Protein AF-A0A968FYS3-F1 (afdb_monomer)

Solvent-accessible surface area (backbone atoms only — not comparable to full-atom values): 5600 Å² total; per-residue (Å²): 140,88,86,85,78,64,60,68,58,56,47,40,75,74,39,50,59,55,74,36,91,83,33,65,91,48,66,98,48,88,87,79,67,62,59,53,58,59,58,57,47,51,54,52,52,50,51,51,51,52,62,48,59,76,69,57,60,92,92,64,87,85,86,88,82,75,97,71,88,88,79,90,84,78,81,85,83,85,93,123

Structure (mmCIF, N/CA/C/O backbone):
data_AF-A0A968FYS3-F1
#
_entry.id   AF-A0A968FYS3-F1
#
loop_
_atom_site.group_PDB
_atom_site.id
_atom_site.type_symbol
_atom_site.label_atom_id
_atom_site.label_alt_id
_atom_site.label_comp_id
_atom_site.label_asym_id
_atom_site.label_entity_id
_atom_site.label_seq_id
_atom_site.pdbx_PDB_ins_code
_atom_site.Cartn_x
_atom_site.Cartn_y
_atom_site.Cartn_z
_atom_site.occupancy
_atom_site.B_iso_or_equiv
_atom_site.auth_seq_id
_atom_site.auth_comp_id
_atom_site.auth_asym_id
_atom_site.auth_atom_id
_atom_site.pdbx_PD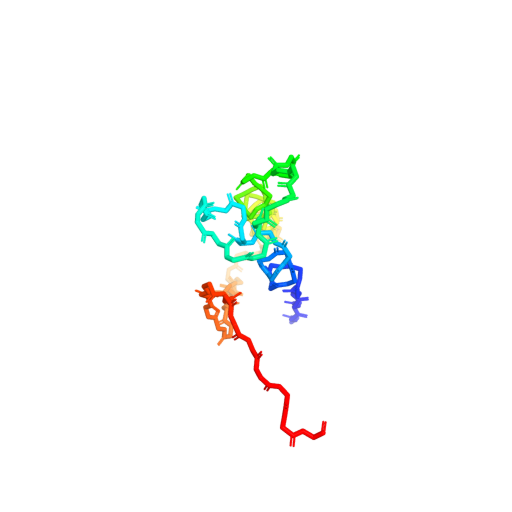B_model_num
ATOM 1 N N . CYS A 1 1 ? -9.069 -7.868 17.839 1.00 81.12 1 CYS A N 1
ATOM 2 C CA . CYS A 1 1 ? -9.116 -8.532 16.519 1.00 81.12 1 CYS A CA 1
ATOM 3 C C . CYS A 1 1 ? -8.116 -7.821 15.619 1.00 81.12 1 CYS A C 1
ATOM 5 O O . CYS A 1 1 ? -8.079 -6.599 15.670 1.00 81.12 1 CYS A O 1
ATOM 7 N N . VAL A 1 2 ? -7.301 -8.558 14.867 1.00 93.06 2 VAL A N 1
ATOM 8 C CA . VAL A 1 2 ? -6.345 -8.006 13.896 1.00 93.06 2 VAL A CA 1
ATOM 9 C C . VAL A 1 2 ? -6.559 -8.742 12.581 1.00 93.06 2 VAL A C 1
ATOM 11 O O . VAL A 1 2 ? -6.743 -9.957 12.581 1.00 93.06 2 VAL A O 1
ATOM 14 N N . CYS A 1 3 ? -6.551 -8.004 11.477 1.00 95.50 3 CYS A N 1
ATOM 15 C CA . CYS A 1 3 ? -6.599 -8.548 10.128 1.00 95.50 3 CYS A CA 1
ATOM 16 C C . CYS A 1 3 ? -5.485 -7.886 9.318 1.00 95.50 3 CYS A C 1
ATOM 18 O O . CYS A 1 3 ? -5.304 -6.672 9.410 1.00 95.50 3 CYS A O 1
ATOM 20 N N . VAL A 1 4 ? -4.731 -8.686 8.569 1.00 96.25 4 VAL A N 1
ATOM 21 C CA . VAL A 1 4 ? -3.602 -8.228 7.756 1.00 96.25 4 VAL A CA 1
ATOM 22 C C . VAL A 1 4 ? -3.898 -8.567 6.303 1.00 96.25 4 VAL A C 1
ATOM 24 O O . VAL A 1 4 ? -4.322 -9.682 6.001 1.00 96.25 4 VAL A O 1
ATOM 27 N N . PHE A 1 5 ? -3.667 -7.603 5.416 1.00 96.44 5 PHE A N 1
ATOM 28 C CA . PHE A 1 5 ? -3.826 -7.762 3.975 1.00 96.44 5 PHE A CA 1
ATOM 29 C C . PHE A 1 5 ? -2.468 -7.566 3.305 1.00 96.44 5 PHE A C 1
ATOM 31 O O . PHE A 1 5 ? -1.932 -6.464 3.312 1.00 96.44 5 PHE A O 1
ATOM 38 N N . ASP A 1 6 ? -1.934 -8.622 2.698 1.00 96.25 6 ASP A N 1
ATOM 39 C CA . ASP A 1 6 ? -0.664 -8.609 1.952 1.00 96.25 6 ASP A CA 1
ATOM 40 C C . ASP A 1 6 ? -0.847 -8.246 0.465 1.00 96.25 6 ASP A C 1
ATOM 42 O O . ASP A 1 6 ? 0.108 -8.048 -0.284 1.00 96.25 6 ASP A O 1
ATOM 46 N N . THR A 1 7 ? -2.098 -8.162 0.009 1.00 96.38 7 THR A N 1
ATOM 47 C CA . THR A 1 7 ? -2.433 -7.902 -1.395 1.00 96.38 7 THR A CA 1
ATOM 48 C C . THR A 1 7 ? -1.902 -6.550 -1.903 1.00 96.38 7 THR A C 1
ATOM 50 O O . THR A 1 7 ? -1.387 -6.538 -3.025 1.00 96.38 7 THR A O 1
ATOM 53 N N . PRO A 1 8 ? -1.954 -5.435 -1.134 1.00 95.88 8 PRO A N 1
ATOM 54 C CA . PRO A 1 8 ? -1.320 -4.170 -1.524 1.00 95.88 8 PRO A CA 1
ATOM 55 C C . PRO A 1 8 ? 0.159 -4.298 -1.883 1.00 95.88 8 PRO A C 1
ATOM 57 O O . PRO A 1 8 ? 0.587 -3.755 -2.899 1.00 95.88 8 PRO A O 1
ATOM 60 N N . ASP A 1 9 ? 0.926 -5.066 -1.115 1.00 96.56 9 ASP A N 1
ATOM 61 C CA . ASP A 1 9 ? 2.349 -5.281 -1.374 1.00 96.56 9 ASP A CA 1
ATOM 62 C C . ASP A 1 9 ? 2.579 -6.030 -2.700 1.00 96.56 9 ASP A C 1
ATOM 64 O O . ASP A 1 9 ? 3.233 -5.535 -3.624 1.00 96.56 9 ASP A O 1
ATOM 68 N N . ARG A 1 10 ? 1.928 -7.187 -2.862 1.00 95.56 10 ARG A N 1
ATOM 69 C CA . ARG A 1 10 ? 2.093 -8.039 -4.052 1.00 95.56 10 ARG A CA 1
ATOM 70 C C . ARG A 1 10 ? 1.664 -7.350 -5.341 1.00 95.56 10 ARG A C 1
ATOM 72 O O . ARG A 1 10 ? 2.321 -7.493 -6.375 1.00 95.56 10 ARG A O 1
ATOM 79 N N . VAL A 1 11 ? 0.553 -6.614 -5.308 1.00 95.44 11 VAL A N 1
ATOM 80 C CA . VAL A 1 11 ? 0.073 -5.886 -6.488 1.00 95.44 11 VAL A CA 1
ATOM 81 C C . VAL A 1 11 ? 1.044 -4.770 -6.853 1.00 95.44 11 VAL A C 1
ATOM 83 O O . VAL A 1 11 ? 1.365 -4.621 -8.030 1.00 95.44 11 VAL A O 1
ATOM 86 N N . GLN A 1 12 ? 1.592 -4.041 -5.883 1.00 94.94 12 GLN A N 1
ATOM 87 C CA . GLN A 1 12 ? 2.609 -3.039 -6.186 1.00 94.94 12 GLN A CA 1
ATOM 88 C C . GLN A 1 12 ? 3.865 -3.682 -6.795 1.00 94.94 12 GLN A C 1
ATOM 90 O O . GLN A 1 12 ? 4.314 -3.227 -7.846 1.00 94.94 12 GLN A O 1
ATOM 95 N N . HIS A 1 13 ? 4.352 -4.816 -6.278 1.00 94.25 13 HIS A N 1
ATOM 96 C CA . HIS A 1 13 ? 5.476 -5.542 -6.892 1.00 94.25 13 HIS A CA 1
ATOM 97 C C . HIS A 1 13 ? 5.227 -5.937 -8.355 1.00 94.25 13 HIS A C 1
ATOM 99 O O . HIS A 1 13 ? 6.136 -5.872 -9.185 1.00 94.25 13 HIS A O 1
ATOM 105 N N . MET A 1 14 ? 4.004 -6.350 -8.693 1.00 91.88 14 MET A N 1
ATOM 106 C CA . MET A 1 14 ? 3.670 -6.824 -10.041 1.00 91.88 14 MET A CA 1
ATOM 107 C C . MET A 1 14 ? 3.338 -5.700 -11.030 1.00 91.88 14 MET A C 1
ATOM 109 O O . MET A 1 14 ? 3.535 -5.876 -12.238 1.00 91.88 14 MET A O 1
ATOM 113 N N . PHE A 1 15 ? 2.814 -4.570 -10.545 1.00 92.81 15 PHE A N 1
ATOM 114 C CA . PHE A 1 15 ? 2.221 -3.535 -11.394 1.00 92.81 15 PHE A CA 1
ATOM 115 C C . PHE A 1 15 ? 2.908 -2.167 -11.324 1.00 92.81 15 PHE A C 1
ATOM 117 O O . PHE A 1 15 ? 2.683 -1.366 -12.229 1.00 92.81 15 PHE A O 1
ATOM 124 N N . TRP A 1 16 ? 3.801 -1.903 -10.359 1.00 93.38 16 TRP A N 1
ATOM 125 C CA . TRP A 1 16 ? 4.490 -0.603 -10.253 1.00 93.38 16 TRP A CA 1
ATOM 126 C C . TRP A 1 16 ? 5.239 -0.229 -11.531 1.00 93.38 16 TRP A C 1
ATOM 128 O O . TRP A 1 16 ? 5.224 0.923 -11.956 1.00 93.38 16 TRP A O 1
ATOM 138 N N . ARG A 1 17 ? 5.821 -1.222 -12.215 1.00 91.62 17 ARG A N 1
ATOM 139 C CA . ARG A 1 17 ? 6.515 -1.019 -13.492 1.00 91.62 17 ARG A CA 1
ATOM 140 C C . ARG A 1 17 ? 5.664 -0.342 -14.568 1.00 91.62 17 ARG A C 1
ATOM 142 O O . ARG A 1 17 ? 6.230 0.260 -15.467 1.00 91.62 17 ARG A O 1
ATOM 149 N N . TYR A 1 18 ? 4.334 -0.440 -14.513 1.00 90.88 18 TYR A N 1
ATOM 150 C CA . TYR A 1 18 ? 3.446 0.189 -15.500 1.00 90.88 18 TYR A CA 1
ATOM 151 C C . TYR A 1 18 ? 3.174 1.669 -15.212 1.00 90.88 18 TYR A C 1
ATOM 153 O O . TYR A 1 18 ? 2.667 2.365 -16.085 1.00 90.88 18 TYR A O 1
ATOM 161 N N . LEU A 1 19 ? 3.545 2.162 -14.025 1.00 90.38 19 LEU A N 1
ATOM 162 C CA . LEU A 1 19 ? 3.553 3.592 -13.703 1.00 90.38 19 LEU A CA 1
ATOM 163 C C . LEU A 1 19 ? 4.794 4.303 -14.267 1.00 90.38 19 LEU A C 1
ATOM 165 O O . LEU A 1 19 ? 4.837 5.527 -14.337 1.00 90.38 19 LEU A O 1
ATOM 169 N N . GLU A 1 20 ? 5.809 3.540 -14.676 1.00 89.75 20 GLU A N 1
ATOM 170 C CA . GLU A 1 20 ? 7.100 4.050 -15.124 1.00 89.75 20 GLU A CA 1
ATOM 171 C C . GLU A 1 20 ? 7.350 3.649 -16.581 1.00 89.75 20 GLU A C 1
ATOM 173 O O . GLU A 1 20 ? 7.779 2.532 -16.878 1.00 89.75 20 GLU A O 1
ATOM 178 N N . ALA A 1 21 ? 7.128 4.585 -17.508 1.00 84.88 21 ALA A N 1
ATOM 179 C CA . ALA A 1 21 ? 7.284 4.336 -18.945 1.00 84.88 21 ALA A CA 1
ATOM 180 C C . ALA A 1 21 ? 8.664 3.748 -19.307 1.00 84.88 21 ALA A C 1
ATOM 182 O O . ALA A 1 21 ? 8.757 2.842 -20.132 1.00 84.88 21 ALA A O 1
ATOM 183 N N . ASN A 1 22 ? 9.719 4.206 -18.625 1.00 88.25 22 ASN A N 1
ATOM 184 C CA . ASN A 1 22 ? 11.105 3.799 -18.870 1.00 88.25 22 ASN A CA 1
ATOM 185 C C . ASN A 1 22 ? 11.578 2.633 -17.979 1.00 88.25 22 ASN A C 1
ATOM 187 O O . ASN A 1 22 ? 12.782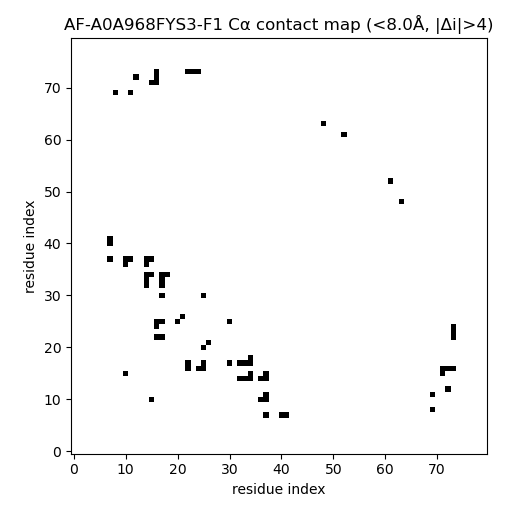 2.389 -17.881 1.00 88.25 22 ASN A O 1
ATOM 191 N N . HIS A 1 23 ? 10.673 1.919 -17.298 1.00 91.25 23 HIS A N 1
ATOM 192 C CA . HIS A 1 23 ? 11.061 0.811 -16.425 1.00 91.25 23 HIS A CA 1
ATOM 193 C C . HIS A 1 23 ? 11.767 -0.301 -17.231 1.00 91.25 23 HIS A C 1
ATOM 195 O O . HIS A 1 23 ? 11.187 -0.803 -18.199 1.00 91.25 23 HIS A O 1
ATOM 201 N N . PRO A 1 24 ? 12.966 -0.779 -16.829 1.00 91.50 24 PRO A N 1
ATOM 202 C CA . PRO A 1 24 ? 13.743 -1.752 -17.609 1.00 91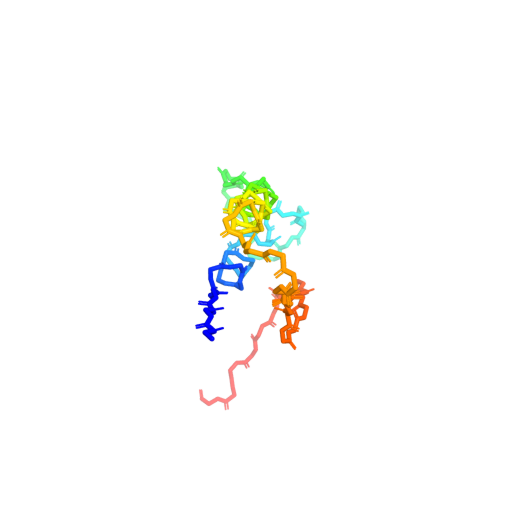.50 24 PRO A CA 1
ATOM 203 C C . PRO A 1 24 ? 12.967 -3.025 -17.982 1.00 91.50 24 PRO A C 1
ATOM 205 O O . PRO A 1 24 ? 13.077 -3.521 -19.099 1.00 91.50 24 PRO A O 1
ATOM 208 N N . ALA A 1 25 ? 12.121 -3.520 -17.072 1.00 88.81 25 ALA A N 1
ATOM 209 C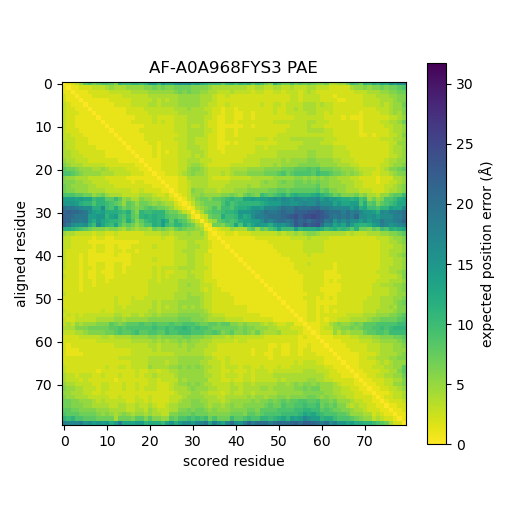 CA . ALA A 1 25 ? 11.276 -4.697 -17.302 1.00 88.81 25 ALA A CA 1
ATOM 210 C C . ALA A 1 25 ? 10.207 -4.539 -18.409 1.00 88.81 25 ALA A C 1
ATOM 212 O O . ALA A 1 25 ? 9.639 -5.548 -18.832 1.00 88.81 25 ALA A O 1
ATOM 213 N N . ASN A 1 26 ? 9.923 -3.314 -18.868 1.00 88.00 26 ASN A N 1
ATOM 214 C CA . ASN A 1 26 ? 8.995 -3.045 -19.972 1.00 88.00 26 ASN A CA 1
ATOM 215 C C . ASN A 1 26 ? 9.695 -3.033 -21.343 1.00 88.00 26 ASN A C 1
ATOM 217 O O . ASN A 1 26 ? 9.019 -3.074 -22.370 1.00 88.00 26 ASN A O 1
ATOM 221 N N . SER A 1 27 ? 11.032 -2.993 -21.380 1.00 87.00 27 SER A N 1
ATOM 222 C CA . SER A 1 27 ? 11.791 -2.923 -22.631 1.00 87.00 27 SER A CA 1
ATOM 223 C C . SER A 1 27 ? 11.482 -4.117 -23.542 1.00 87.00 27 SER A C 1
ATOM 225 O O . SER A 1 27 ? 11.551 -5.273 -23.118 1.00 87.00 27 SER A O 1
ATOM 227 N N . GLY A 1 28 ? 11.106 -3.832 -24.792 1.00 81.12 28 GLY A N 1
ATOM 228 C CA . GLY A 1 28 ? 10.804 -4.847 -25.806 1.00 81.12 28 GLY A CA 1
ATOM 229 C C . GLY A 1 28 ? 9.522 -5.655 -25.568 1.00 81.12 28 GLY A C 1
ATOM 230 O O . GLY A 1 28 ? 9.330 -6.679 -26.222 1.00 81.12 28 GLY A O 1
ATOM 231 N N . ARG A 1 29 ? 8.643 -5.240 -24.643 1.00 76.94 29 ARG A N 1
ATOM 232 C CA . ARG A 1 29 ? 7.373 -5.927 -24.352 1.00 76.94 29 ARG A CA 1
ATOM 233 C C . ARG A 1 29 ? 6.182 -4.990 -24.569 1.00 76.94 29 ARG A C 1
ATOM 235 O O . ARG A 1 29 ? 6.271 -3.816 -24.214 1.00 76.94 29 ARG A O 1
ATOM 242 N N . PRO A 1 30 ? 5.044 -5.482 -25.097 1.00 67.06 30 PRO A N 1
ATOM 243 C CA . PRO A 1 30 ? 3.829 -4.681 -25.169 1.00 67.06 30 PRO A CA 1
ATOM 244 C C . PRO A 1 30 ? 3.380 -4.299 -23.752 1.00 67.06 30 PRO A C 1
ATOM 246 O O . PRO A 1 30 ? 3.047 -5.152 -22.925 1.00 67.06 30 PRO A O 1
ATOM 249 N N . CYS A 1 31 ? 3.395 -3.000 -23.464 1.00 63.97 31 CYS A N 1
ATOM 250 C CA . CYS A 1 31 ? 2.961 -2.433 -22.192 1.00 63.97 31 CYS A CA 1
ATOM 251 C C . CYS A 1 31 ? 1.424 -2.352 -22.177 1.00 63.97 31 CYS A C 1
ATOM 253 O O . CYS A 1 31 ? 0.847 -1.295 -22.391 1.00 63.97 31 CYS A O 1
ATOM 255 N N . GLN A 1 32 ? 0.750 -3.498 -22.035 1.00 62.72 32 GLN A N 1
ATOM 256 C CA . GLN A 1 32 ? -0.719 -3.590 -22.109 1.00 62.72 32 GLN A CA 1
ATOM 257 C C . GLN A 1 32 ? -1.405 -3.917 -20.773 1.00 62.72 32 GLN A C 1
ATOM 259 O O . GLN A 1 32 ? -2.596 -4.219 -20.752 1.00 62.72 32 GLN A O 1
ATOM 264 N N . ARG A 1 33 ? -0.699 -3.866 -19.637 1.00 67.69 33 ARG A N 1
ATOM 265 C CA . ARG A 1 33 ? -1.351 -4.010 -18.322 1.00 67.69 33 ARG A CA 1
ATOM 266 C C . ARG A 1 33 ? -1.644 -2.651 -17.699 1.00 67.69 33 ARG A C 1
ATOM 268 O O . ARG A 1 33 ? -0.944 -1.679 -17.961 1.00 67.69 33 ARG A O 1
ATOM 275 N N . SER A 1 34 ? -2.695 -2.613 -16.882 1.00 75.56 34 SER A N 1
ATOM 276 C CA . SER A 1 34 ? -3.252 -1.357 -16.393 1.00 75.56 34 SER A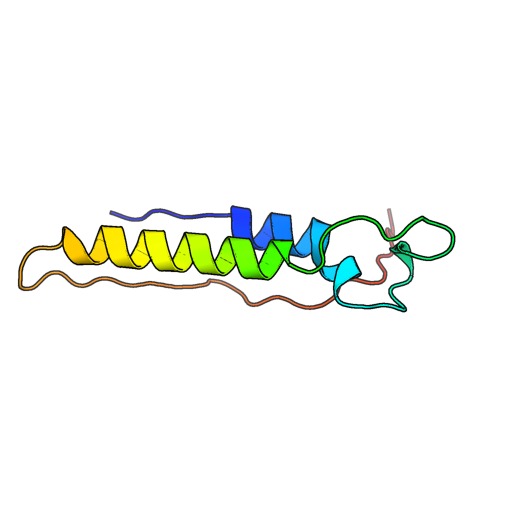 CA 1
ATOM 277 C C . SER A 1 34 ? -2.335 -0.641 -15.401 1.00 75.56 34 SER A C 1
ATOM 279 O O . SER A 1 34 ? -2.012 -1.186 -14.343 1.00 75.56 34 SER A O 1
ATOM 281 N N . ALA A 1 35 ? -2.011 0.616 -15.709 1.00 78.88 35 ALA A N 1
ATOM 282 C CA . ALA A 1 35 ? -1.435 1.573 -14.766 1.00 78.88 35 ALA A CA 1
ATOM 283 C C . ALA A 1 35 ? -2.382 1.873 -13.583 1.00 78.88 35 ALA A C 1
ATOM 285 O O . ALA A 1 35 ? -1.940 2.356 -12.548 1.00 78.88 35 ALA A O 1
ATOM 286 N N . THR A 1 36 ? -3.674 1.540 -13.690 1.00 92.19 36 THR A N 1
ATOM 287 C CA . THR A 1 36 ? -4.668 1.790 -12.631 1.00 92.19 36 THR A CA 1
ATOM 288 C C . THR A 1 36 ? -4.71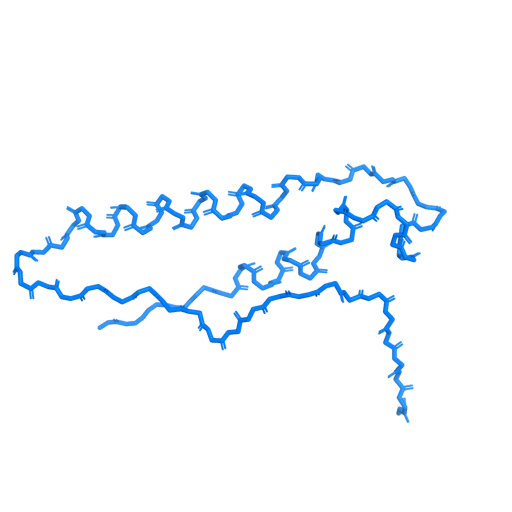7 0.702 -11.563 1.00 92.19 36 THR A C 1
ATOM 290 O O . THR A 1 36 ? -5.384 0.890 -10.553 1.00 92.19 36 THR A O 1
ATOM 293 N N . ALA A 1 37 ? -4.028 -0.433 -11.739 1.00 93.94 37 ALA A N 1
ATOM 294 C CA . ALA A 1 37 ? -4.195 -1.596 -10.859 1.00 93.94 37 ALA A CA 1
ATOM 295 C C . ALA A 1 37 ? -3.909 -1.286 -9.375 1.00 93.94 37 ALA A C 1
ATOM 297 O O . ALA A 1 37 ? -4.614 -1.770 -8.491 1.00 93.94 37 ALA A O 1
ATOM 298 N N . ILE A 1 38 ? -2.890 -0.463 -9.106 1.00 94.88 38 ILE A N 1
ATOM 299 C CA . ILE A 1 38 ? -2.536 -0.036 -7.746 1.00 94.88 38 ILE A CA 1
ATOM 300 C C . ILE A 1 38 ? -3.608 0.912 -7.196 1.00 94.88 38 ILE A C 1
ATOM 302 O O . ILE A 1 38 ? -4.095 0.712 -6.087 1.00 94.88 38 ILE A O 1
ATOM 306 N N . GLU A 1 39 ? -4.028 1.903 -7.983 1.00 95.50 39 GLU A N 1
ATOM 307 C CA . GLU A 1 39 ? -5.062 2.862 -7.585 1.00 95.50 39 GLU A CA 1
ATOM 308 C C . GLU A 1 39 ? -6.401 2.171 -7.281 1.00 95.50 39 GLU A C 1
ATOM 310 O O . GLU A 1 39 ? -7.011 2.407 -6.238 1.00 95.50 39 GLU A O 1
ATOM 315 N N . GLU A 1 40 ? -6.846 1.270 -8.157 1.00 96.69 40 GLU A N 1
ATOM 316 C CA . GLU A 1 40 ? -8.074 0.495 -7.970 1.00 96.69 40 GLU A CA 1
ATOM 317 C C . GLU A 1 40 ? -8.022 -0.372 -6.713 1.00 96.69 40 GLU A C 1
ATOM 319 O O . GLU A 1 40 ? -9.032 -0.514 -6.019 1.00 96.69 40 GLU A O 1
ATOM 324 N N . LEU A 1 41 ? -6.855 -0.934 -6.390 1.00 96.81 41 LEU A N 1
ATOM 325 C CA . LEU A 1 41 ? -6.675 -1.683 -5.156 1.00 96.81 41 LEU A CA 1
ATOM 326 C C . LEU A 1 41 ? -6.810 -0.781 -3.929 1.00 96.81 41 LEU A C 1
ATOM 328 O O . LEU A 1 41 ? -7.550 -1.134 -3.013 1.00 96.81 41 LEU A O 1
ATOM 332 N N . TYR A 1 42 ? -6.167 0.388 -3.917 1.00 97.00 42 TYR A N 1
ATOM 333 C CA . TYR A 1 42 ? -6.304 1.333 -2.806 1.00 97.00 42 TYR A CA 1
ATOM 334 C C . TYR A 1 42 ? -7.753 1.798 -2.620 1.00 97.00 42 TYR A C 1
ATOM 336 O O . TYR A 1 42 ? -8.223 1.841 -1.486 1.00 97.00 42 TYR A O 1
ATOM 344 N N . ARG A 1 43 ? -8.507 2.026 -3.705 1.00 98.31 43 ARG A N 1
ATOM 345 C CA . ARG A 1 43 ? -9.952 2.321 -3.623 1.00 98.31 43 ARG A CA 1
ATOM 346 C C . ARG A 1 43 ? -10.749 1.187 -2.963 1.00 98.31 43 ARG A C 1
ATOM 348 O O . ARG A 1 43 ? -11.644 1.447 -2.167 1.00 98.31 43 ARG A O 1
ATOM 355 N N . ARG A 1 44 ? -10.424 -0.080 -3.254 1.00 98.00 44 ARG A N 1
ATOM 356 C CA . ARG A 1 44 ? -11.068 -1.242 -2.605 1.00 98.00 44 ARG A CA 1
ATOM 357 C C . ARG A 1 44 ? -10.689 -1.373 -1.128 1.00 98.00 44 ARG A C 1
ATOM 359 O O . ARG A 1 44 ? -11.524 -1.787 -0.326 1.00 98.00 44 ARG A O 1
ATOM 366 N N . MET A 1 45 ? -9.446 -1.043 -0.774 1.00 98.06 45 MET A N 1
ATOM 367 C CA . MET A 1 45 ? -8.993 -1.025 0.619 1.00 98.06 45 MET A CA 1
ATOM 368 C C . MET A 1 45 ? -9.695 0.079 1.417 1.00 98.06 45 MET A C 1
ATOM 370 O O . MET A 1 45 ? -10.123 -0.169 2.541 1.00 98.06 45 MET A O 1
ATOM 374 N N . ASP A 1 46 ? -9.880 1.259 0.824 1.00 98.50 46 ASP A N 1
ATOM 375 C CA . ASP A 1 46 ? -10.632 2.361 1.430 1.00 98.50 46 ASP A CA 1
ATOM 376 C C . ASP A 1 46 ? -12.105 1.985 1.675 1.00 98.50 46 ASP A C 1
ATOM 378 O O . ASP A 1 46 ? -12.602 2.111 2.796 1.00 98.50 46 ASP A O 1
ATOM 382 N N . ASP A 1 47 ? -1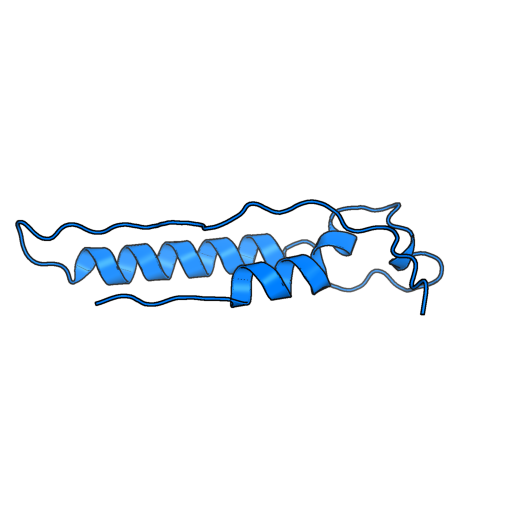2.778 1.381 0.686 1.00 98.62 47 ASP A N 1
ATOM 383 C CA . ASP A 1 47 ? -14.143 0.859 0.860 1.00 98.62 47 ASP A CA 1
ATOM 384 C C . ASP A 1 47 ? -14.233 -0.180 1.994 1.00 98.62 47 ASP A C 1
ATOM 386 O O . ASP A 1 47 ? -15.171 -0.172 2.796 1.00 98.62 47 ASP A O 1
ATOM 390 N N . LEU A 1 48 ? -13.242 -1.070 2.111 1.00 97.81 48 LEU A N 1
ATOM 391 C CA . LEU A 1 48 ? -13.178 -2.038 3.206 1.00 97.81 48 LEU A CA 1
ATOM 392 C C . LEU A 1 48 ? -13.076 -1.351 4.575 1.00 97.81 48 LEU A C 1
ATOM 394 O O . LEU A 1 48 ? -13.769 -1.762 5.514 1.00 97.81 48 LEU A O 1
ATOM 398 N N . VAL A 1 49 ? -12.248 -0.310 4.697 1.00 97.81 49 VAL A N 1
ATOM 399 C CA . VAL A 1 49 ? -12.148 0.498 5.921 1.00 97.81 49 VAL A CA 1
ATOM 400 C C . VAL A 1 49 ? -13.494 1.153 6.226 1.00 97.81 49 VAL A C 1
ATOM 402 O O . VAL A 1 49 ? -13.986 1.013 7.348 1.00 97.81 49 VAL A O 1
ATOM 405 N N . GLY A 1 50 ? -14.144 1.766 5.233 1.00 98.19 50 GLY A N 1
ATOM 406 C CA . GLY A 1 50 ? -15.468 2.377 5.380 1.00 98.19 50 GLY A CA 1
ATOM 407 C C . GLY A 1 50 ? -16.533 1.385 5.863 1.00 98.19 50 GLY A C 1
ATOM 408 O O . GLY A 1 50 ? -17.223 1.630 6.856 1.00 98.19 50 GLY A O 1
ATOM 409 N N . ARG A 1 51 ? -16.619 0.207 5.231 1.00 98.19 51 ARG A N 1
ATOM 410 C CA . ARG A 1 51 ? -17.545 -0.871 5.627 1.00 98.19 51 ARG A CA 1
ATOM 411 C C . ARG A 1 51 ? -17.255 -1.436 7.015 1.00 98.19 51 ARG A C 1
ATOM 413 O O . ARG A 1 51 ? -18.181 -1.929 7.668 1.00 98.19 51 ARG A O 1
ATOM 420 N N . THR A 1 52 ? -15.997 -1.409 7.444 1.00 97.00 52 THR A N 1
ATOM 421 C CA . THR A 1 52 ? -15.591 -1.838 8.785 1.00 97.00 52 THR A CA 1
ATOM 422 C C . THR A 1 52 ? -16.012 -0.798 9.813 1.00 97.00 52 THR A C 1
ATOM 424 O O . THR A 1 52 ? -16.728 -1.141 10.750 1.00 97.00 52 THR A O 1
ATOM 427 N N . ALA A 1 53 ? -15.659 0.473 9.597 1.00 96.75 53 ALA A N 1
ATOM 428 C CA . ALA A 1 53 ? -16.004 1.586 10.478 1.00 96.75 53 ALA A CA 1
ATOM 429 C C . ALA A 1 53 ? -17.521 1.709 10.699 1.00 96.75 53 ALA A C 1
ATOM 431 O O . ALA A 1 53 ? -17.962 1.867 11.834 1.00 96.75 53 ALA A O 1
ATOM 432 N N . ALA A 1 54 ? -18.326 1.532 9.644 1.00 97.75 54 ALA A N 1
ATOM 433 C CA . ALA A 1 54 ? -19.789 1.581 9.718 1.00 97.75 54 ALA A CA 1
ATOM 434 C C . ALA A 1 54 ? -20.421 0.504 10.626 1.00 97.75 54 ALA A C 1
ATOM 436 O O . ALA A 1 54 ? -21.576 0.636 11.022 1.00 97.75 54 ALA A O 1
ATOM 437 N N . ARG A 1 55 ? -19.688 -0.570 10.948 1.00 96.75 55 ARG A N 1
ATOM 438 C CA . ARG A 1 55 ? -20.150 -1.662 11.822 1.00 96.75 55 ARG A CA 1
ATOM 439 C C . ARG A 1 55 ? -19.668 -1.534 13.268 1.00 96.75 55 ARG A C 1
ATOM 441 O O . ARG A 1 55 ? -20.049 -2.357 14.097 1.00 96.75 55 ARG A O 1
ATOM 448 N N . LEU A 1 56 ? -18.815 -0.557 13.578 1.00 96.69 56 LEU A N 1
ATOM 449 C CA . LEU A 1 56 ? -18.248 -0.410 14.916 1.00 96.69 56 LEU A CA 1
ATOM 450 C C . LEU A 1 56 ? -19.230 0.269 15.876 1.00 96.69 56 LEU A C 1
ATOM 452 O O . LEU A 1 56 ? -19.915 1.229 15.527 1.00 96.69 56 LEU A O 1
ATOM 456 N N . GLY A 1 57 ? -19.276 -0.221 17.116 1.00 95.94 57 GLY A N 1
ATOM 457 C CA . GLY A 1 57 ? -20.043 0.402 18.192 1.00 95.94 57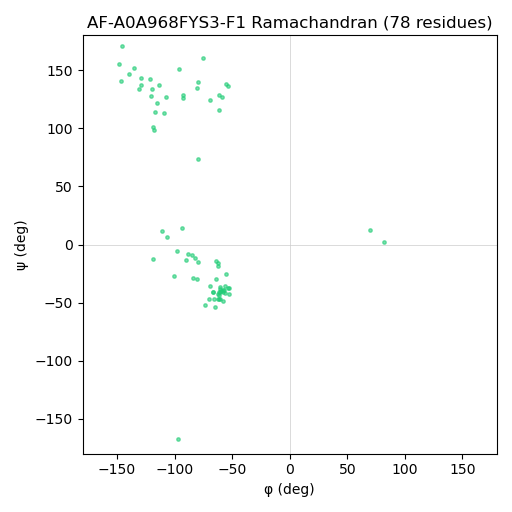 GLY A CA 1
ATOM 458 C C . GLY A 1 57 ? -19.362 1.663 18.734 1.00 95.94 57 GLY A C 1
ATOM 459 O O . GLY A 1 57 ? -18.148 1.845 18.593 1.00 95.94 57 GLY A O 1
ATOM 460 N N . LYS A 1 58 ? -20.132 2.521 19.412 1.00 94.50 58 LYS A N 1
ATOM 461 C CA . LYS A 1 58 ? -19.591 3.701 20.109 1.00 94.50 58 LYS A CA 1
ATOM 462 C C . LYS A 1 58 ? -18.494 3.287 21.098 1.00 94.50 58 LYS A C 1
ATOM 464 O O . LYS A 1 58 ? -18.645 2.296 21.803 1.00 94.50 58 LYS A O 1
ATOM 469 N N . GLY A 1 59 ? -17.409 4.059 21.150 1.00 95.38 59 GLY A N 1
ATOM 470 C CA . GLY A 1 59 ? -16.261 3.783 22.024 1.00 95.38 59 GLY A CA 1
ATOM 471 C C . GLY A 1 59 ? -15.268 2.747 21.482 1.00 95.38 59 GLY A C 1
ATOM 472 O O . GLY A 1 59 ? -14.288 2.447 22.157 1.00 95.38 59 GLY A O 1
ATOM 473 N N . THR A 1 60 ? -15.480 2.216 20.273 1.00 96.88 60 THR A N 1
ATOM 474 C CA . THR A 1 60 ? -14.511 1.315 19.632 1.00 96.88 60 THR A CA 1
ATOM 475 C C . THR A 1 60 ? -13.375 2.109 18.991 1.00 96.88 60 THR A C 1
ATOM 477 O O . THR A 1 60 ? -13.621 3.075 18.271 1.00 96.88 60 THR A O 1
ATOM 480 N N . VAL A 1 61 ? -12.133 1.669 19.198 1.00 96.56 61 VAL A N 1
ATOM 481 C CA . VAL A 1 61 ? -10.954 2.209 18.509 1.00 96.56 61 VAL A CA 1
ATOM 482 C C . VAL A 1 61 ? -10.675 1.380 17.254 1.00 96.56 61 VAL A C 1
ATOM 484 O O . VAL A 1 61 ? -10.530 0.160 17.337 1.00 96.56 61 VAL A O 1
ATOM 487 N N . LEU A 1 62 ? -10.574 2.047 16.102 1.00 97.06 62 LEU A N 1
ATOM 488 C CA . LEU A 1 62 ? -10.103 1.461 14.847 1.00 97.06 62 LEU A CA 1
ATOM 489 C C . LEU A 1 62 ? -8.708 1.996 14.531 1.00 97.06 62 LEU A C 1
ATOM 491 O O . LEU A 1 62 ? -8.503 3.205 14.477 1.00 97.06 62 LEU A O 1
ATOM 495 N N . LEU A 1 63 ? -7.769 1.086 14.293 1.00 97.88 63 LEU A N 1
ATOM 496 C CA . LEU A 1 63 ? -6.406 1.399 13.879 1.00 97.88 63 LEU A CA 1
ATOM 497 C C . LEU A 1 63 ? -6.198 0.849 12.468 1.00 97.88 63 LEU A C 1
ATOM 499 O O . LEU A 1 63 ? -6.344 -0.353 12.249 1.00 97.88 63 LEU A O 1
ATOM 503 N N . VAL A 1 64 ? -5.856 1.727 11.526 1.00 97.38 64 VAL A N 1
ATOM 504 C CA . VAL A 1 64 ? -5.427 1.360 10.171 1.00 97.38 64 VAL A CA 1
ATOM 505 C C . VAL A 1 64 ? -3.939 1.668 10.087 1.00 97.38 64 VAL A C 1
ATOM 507 O O . VAL A 1 64 ? -3.540 2.821 10.223 1.00 97.38 64 VAL A O 1
ATOM 510 N N . ILE A 1 65 ? -3.119 0.628 9.950 1.00 97.25 65 ILE A N 1
ATOM 511 C CA . ILE A 1 65 ? -1.661 0.716 10.062 1.00 97.25 65 ILE A CA 1
ATOM 512 C C . ILE A 1 65 ? -1.036 0.049 8.837 1.00 97.25 65 ILE A C 1
ATOM 514 O O . ILE A 1 65 ? -1.541 -0.966 8.361 1.00 97.25 65 ILE A O 1
ATOM 518 N N . SER A 1 66 ? 0.066 0.625 8.362 1.00 96.62 66 SER A N 1
ATOM 519 C CA . SER A 1 66 ? 0.984 0.003 7.409 1.00 96.62 66 SER A CA 1
ATOM 520 C C . SER A 1 66 ? 2.311 -0.235 8.118 1.00 96.62 66 SER A C 1
ATOM 522 O O . SER A 1 66 ? 2.770 0.630 8.863 1.00 96.62 66 SER A O 1
ATOM 524 N N . ASP A 1 67 ? 2.919 -1.391 7.905 1.00 96.75 67 ASP A N 1
ATOM 525 C CA . ASP A 1 67 ? 4.242 -1.730 8.430 1.00 96.75 67 ASP A CA 1
ATOM 526 C C . ASP A 1 67 ? 5.369 -1.128 7.579 1.00 96.75 67 ASP A C 1
ATOM 528 O O . ASP A 1 67 ? 6.425 -0.777 8.105 1.00 96.75 67 ASP A O 1
ATOM 532 N N . HIS A 1 68 ? 5.131 -0.943 6.279 1.00 97.56 68 HIS A N 1
ATOM 533 C CA . HIS A 1 68 ? 6.073 -0.291 5.376 1.00 97.56 68 HIS A CA 1
ATOM 534 C C . HIS A 1 68 ? 5.390 0.542 4.278 1.00 97.56 68 HIS A C 1
ATOM 536 O O . HIS A 1 68 ? 4.169 0.534 4.107 1.00 97.56 68 HIS A O 1
ATOM 542 N N . GLY A 1 69 ? 6.209 1.309 3.550 1.00 94.44 69 GLY A N 1
ATOM 543 C CA . GLY A 1 69 ? 5.830 1.993 2.310 1.00 94.44 69 GLY A CA 1
ATOM 544 C C . GLY A 1 69 ? 6.235 1.190 1.071 1.00 94.44 69 GLY A C 1
ATOM 545 O O . GLY A 1 69 ? 6.630 0.032 1.175 1.00 94.44 69 GLY A O 1
ATOM 546 N N . PHE A 1 70 ? 6.185 1.806 -0.110 1.00 94.69 70 PHE A N 1
ATOM 547 C CA . PHE A 1 70 ? 6.584 1.148 -1.356 1.00 94.69 70 PHE A CA 1
ATOM 548 C C . PHE A 1 70 ? 7.449 2.062 -2.230 1.00 94.69 70 PHE A C 1
ATOM 550 O O . PHE A 1 70 ? 7.342 3.288 -2.164 1.00 94.69 70 PHE A O 1
ATOM 557 N N . LYS A 1 71 ? 8.328 1.468 -3.044 1.00 92.31 71 LYS A N 1
ATOM 558 C CA . LYS A 1 71 ? 9.171 2.175 -4.018 1.00 92.31 71 LYS A CA 1
ATOM 559 C C . LYS A 1 71 ? 9.423 1.293 -5.239 1.00 92.31 71 LYS A C 1
ATOM 561 O O . LYS A 1 71 ? 9.394 0.070 -5.139 1.00 92.31 71 LYS A O 1
ATOM 566 N N . SER A 1 72 ? 9.705 1.923 -6.380 1.00 92.88 72 SER A N 1
ATOM 567 C CA . SER A 1 72 ? 10.077 1.223 -7.612 1.00 92.88 72 SER A CA 1
ATOM 568 C C . SER A 1 72 ? 11.246 0.256 -7.416 1.00 92.88 72 SER A C 1
ATOM 570 O O . SER A 1 72 ? 12.261 0.603 -6.803 1.00 92.88 72 SER A O 1
ATOM 572 N N . PHE A 1 73 ? 11.111 -0.938 -7.994 1.00 93.06 73 PHE A N 1
ATOM 573 C CA . PHE A 1 73 ? 12.128 -1.983 -8.008 1.00 93.06 73 PHE A CA 1
ATOM 574 C C . PHE A 1 73 ? 12.549 -2.287 -9.448 1.00 93.06 73 PHE A C 1
ATOM 576 O O . PHE A 1 73 ? 11.893 -3.041 -10.164 1.00 93.06 73 PHE A O 1
ATOM 583 N N . GLN A 1 74 ? 13.669 -1.701 -9.873 1.00 92.50 74 GLN A N 1
ATOM 584 C CA . GLN A 1 74 ? 14.102 -1.773 -11.271 1.00 92.50 74 GLN A CA 1
ATOM 585 C C . GLN A 1 74 ? 15.199 -2.809 -11.538 1.00 92.50 74 GLN A C 1
ATOM 587 O O . GLN A 1 74 ? 15.332 -3.277 -12.670 1.00 92.50 74 GLN A O 1
ATOM 592 N N . ARG A 1 75 ? 16.023 -3.136 -10.534 1.00 90.81 75 ARG A N 1
ATOM 593 C CA . ARG A 1 75 ? 17.189 -4.021 -10.668 1.00 90.81 75 ARG A CA 1
ATOM 594 C C . ARG A 1 75 ? 17.396 -4.823 -9.387 1.00 90.81 75 ARG A C 1
ATOM 596 O O . ARG A 1 75 ? 17.285 -4.275 -8.296 1.00 90.81 75 ARG A O 1
ATOM 603 N N . GLY A 1 76 ? 17.766 -6.089 -9.541 1.00 91.62 76 GLY A N 1
ATOM 604 C CA . GLY A 1 76 ? 18.222 -6.962 -8.465 1.00 91.62 76 GLY A CA 1
ATOM 605 C C . GLY A 1 76 ? 19.386 -7.811 -8.960 1.00 91.62 76 GLY A C 1
ATOM 606 O O . GLY A 1 76 ? 19.436 -8.157 -10.140 1.00 91.62 76 GLY A O 1
ATOM 607 N N . VAL A 1 77 ? 20.327 -8.116 -8.072 1.00 93.00 77 VAL A N 1
ATOM 608 C CA . VAL A 1 77 ? 21.463 -9.000 -8.352 1.00 93.00 77 VAL A CA 1
ATOM 609 C C . VAL A 1 77 ? 21.382 -10.159 -7.370 1.00 93.00 77 VAL A C 1
ATOM 611 O O . VAL A 1 77 ? 21.252 -9.930 -6.169 1.00 93.00 77 VAL A O 1
ATOM 614 N N . ASN A 1 78 ? 21.435 -11.389 -7.879 1.00 93.38 78 ASN A N 1
ATOM 615 C CA . ASN A 1 78 ? 21.619 -12.572 -7.046 1.00 93.38 78 ASN A CA 1
ATOM 616 C C . ASN A 1 78 ? 23.118 -12.886 -6.981 1.00 93.38 78 ASN A C 1
ATOM 618 O O . ASN A 1 78 ? 23.775 -12.919 -8.019 1.00 93.38 78 ASN A O 1
ATOM 622 N N . LEU A 1 79 ? 23.644 -13.061 -5.771 1.00 93.69 79 LEU A N 1
ATOM 623 C CA . LEU A 1 79 ? 25.067 -13.298 -5.507 1.00 93.69 79 LEU A CA 1
ATOM 624 C C . LEU A 1 79 ? 25.367 -14.755 -5.116 1.00 93.69 79 LEU A C 1
ATOM 626 O O . LEU A 1 79 ? 26.498 -15.043 -4.736 1.00 93.69 79 LEU A O 1
ATOM 630 N N . ASN A 1 80 ? 24.367 -15.640 -5.195 1.00 80.56 80 ASN A N 1
ATOM 631 C CA . ASN A 1 80 ? 24.475 -17.065 -4.880 1.00 80.56 80 ASN A CA 1
ATOM 632 C C . A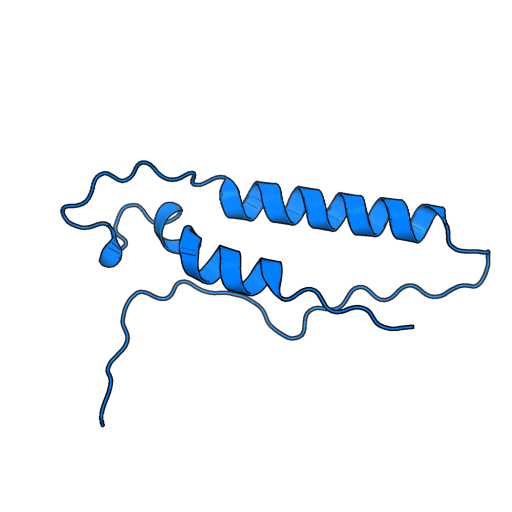SN A 1 80 ? 24.328 -17.923 -6.135 1.00 80.56 80 ASN A C 1
ATOM 634 O O . ASN A 1 80 ? 23.359 -17.672 -6.893 1.00 80.56 80 ASN A O 1
#

Secondary structure (DSSP, 8-state):
------HHHHHHHHHGGGG-TT-GGGTTS---S-TTHHHHHHHHHHHHHHHHHTTPPTT-------S-------------

Sequence (80 aa):
CVCVFDTPDRVQHMFWRYLEANHPANSGRPCQRSATAIEELYRRMDDLVGRTAARLGKGTVLLVISDHGFKSFQRGVNLN

Mean predicted aligned error: 4.33 Å

Foldseek 3Di:
DDDDDCPLVVQCVVQVQLVPPPQPVCPPHPSPDDNCSNVVVVVVVVVVVVVVVVPDDPPDDDDDDDPDDDDDDRDDDDPD

pLDDT: mean 92.0, std 7.94, range [62.72, 98.62]

Radius of gyration: 17.05 Å; Cα contacts (8 Å, |Δi|>4): 39; chains: 1; bounding box: 45×21×48 Å